Protein AF-A0A162QSN7-F1 (afdb_monomer)

Secondary structure (DSSP, 8-state):
---THHHHTS--SSSPPPPPHHHHHHHHHHHHHHHHHHHSGGGGSTTHHHHHHHHHHHTT-----SS-HHHHHHHHHHHHHHHHHHHHHHHHHHHHHHHHHHHHHHHHHHHHHHTT--

Solvent-accessible surface area (backbone atoms only — not comparable to full-atom values): 6995 Å² total; per-residue (Å²): 135,90,60,69,65,66,64,62,68,68,63,61,81,74,89,63,76,83,76,50,73,39,48,51,55,41,53,53,52,53,48,52,53,48,53,54,44,63,72,36,79,56,53,75,42,88,63,34,68,58,53,51,52,47,49,54,60,70,67,58,65,86,55,54,81,75,51,60,78,91,50,31,70,61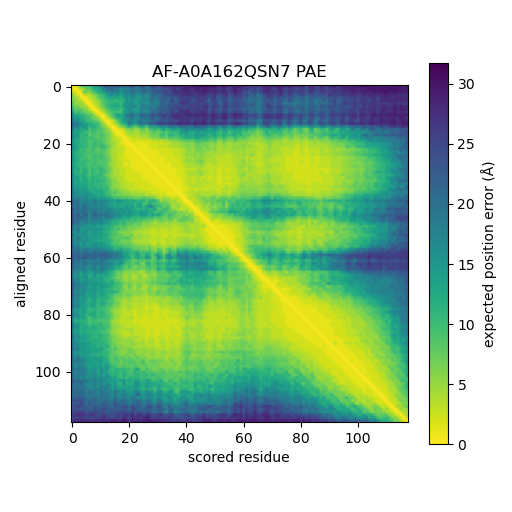,55,51,52,50,51,51,50,53,52,52,54,51,51,52,52,50,51,54,51,51,52,52,51,50,53,52,48,55,50,51,53,50,53,51,53,52,54,53,54,58,65,72,77,109

Mean predicted aligned error: 11.02 Å

Foldseek 3Di:
DPDPVVVVVPPDPDPDDDDDPLRVVLLVVLVVLLVVLCPDPLVPDVPSLVVSLCVSVVVVPPRDPPDDPVCCVPPSSVVSSVSSVVVVVVVVVVVVVVVVVVVVVVVVVVVVVVVVVD

Radius of gyration: 20.71 Å; Cα contacts (8 Å, |Δi|>4): 42; chains: 1; bounding box: 44×38×64 Å

pLDDT: mean 75.05, std 12.82, range [35.38, 90.81]

Structure (mmCIF, N/CA/C/O backbone):
data_AF-A0A162QSN7-F1
#
_entry.id   AF-A0A162QSN7-F1
#
loop_
_atom_site.group_PDB
_atom_site.id
_atom_site.type_symbol
_atom_site.label_atom_id
_atom_site.label_alt_id
_atom_site.label_comp_id
_atom_site.lab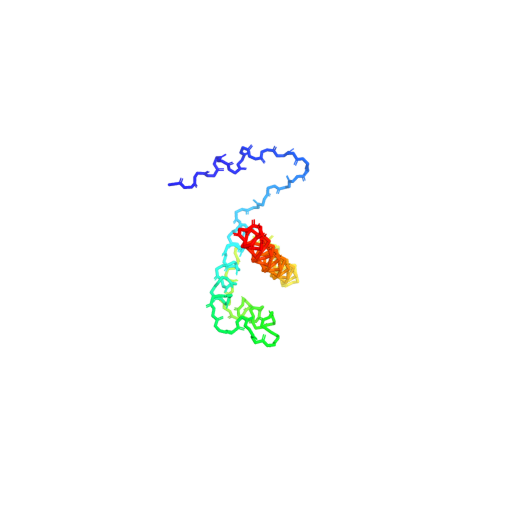el_asym_id
_atom_site.label_entity_id
_atom_site.label_seq_id
_atom_site.pdbx_PDB_ins_c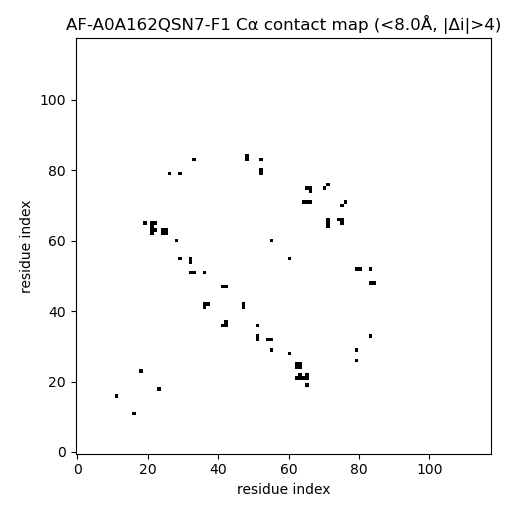ode
_atom_site.Cartn_x
_atom_site.Cartn_y
_atom_site.Cartn_z
_atom_site.occupancy
_atom_site.B_iso_or_equiv
_atom_site.auth_seq_id
_atom_site.auth_comp_id
_atom_site.auth_asym_id
_atom_site.auth_atom_id
_atom_site.pdbx_PDB_model_num
ATOM 1 N N . GLU A 1 1 ? -3.362 24.283 -3.568 1.00 35.38 1 GLU A N 1
ATOM 2 C CA . GLU A 1 1 ? -2.167 23.991 -4.386 1.00 35.38 1 GLU A CA 1
ATOM 3 C C . GLU A 1 1 ? -1.123 23.312 -3.506 1.00 35.38 1 GLU A C 1
ATOM 5 O O . GLU A 1 1 ? -0.770 23.856 -2.467 1.00 35.38 1 GLU A O 1
ATOM 10 N N . PHE A 1 2 ? -0.716 22.083 -3.833 1.00 41.50 2 PHE A N 1
ATOM 11 C CA . PHE A 1 2 ? 0.232 21.300 -3.029 1.00 41.50 2 PHE A CA 1
ATOM 12 C C . PHE A 1 2 ? 1.649 21.570 -3.564 1.00 41.50 2 PHE A C 1
ATOM 14 O O . PHE A 1 2 ? 2.122 20.884 -4.466 1.00 41.50 2 PHE A O 1
ATOM 21 N N . TYR A 1 3 ? 2.295 22.640 -3.090 1.00 44.03 3 TYR A N 1
ATOM 22 C CA . TYR A 1 3 ? 3.609 23.046 -3.596 1.00 44.03 3 TYR A CA 1
ATOM 23 C C . TYR A 1 3 ? 4.710 22.101 -3.098 1.00 44.03 3 TYR A C 1
ATOM 25 O O . TYR A 1 3 ? 4.939 21.964 -1.895 1.00 44.03 3 TYR A O 1
ATOM 33 N N . ALA A 1 4 ? 5.446 21.511 -4.046 1.00 51.06 4 ALA A N 1
ATOM 34 C CA . ALA A 1 4 ? 6.620 20.664 -3.818 1.00 51.06 4 ALA A CA 1
ATOM 35 C C . ALA A 1 4 ? 7.650 21.289 -2.852 1.00 51.06 4 ALA A C 1
ATOM 37 O O . ALA A 1 4 ? 8.360 20.568 -2.155 1.00 51.06 4 ALA A O 1
ATOM 38 N N . ALA A 1 5 ? 7.673 22.623 -2.744 1.00 51.19 5 ALA A N 1
ATOM 39 C CA . ALA A 1 5 ? 8.502 23.382 -1.812 1.00 51.19 5 ALA A CA 1
ATOM 40 C C . ALA A 1 5 ? 8.391 22.898 -0.355 1.00 51.19 5 ALA A C 1
ATOM 42 O O . ALA A 1 5 ? 9.415 22.772 0.305 1.00 51.19 5 ALA A O 1
ATOM 43 N N . HIS A 1 6 ? 7.194 22.545 0.133 1.00 52.94 6 HIS A N 1
ATOM 44 C CA . HIS A 1 6 ? 7.005 22.097 1.524 1.00 52.94 6 HIS A CA 1
ATOM 45 C C . HIS A 1 6 ? 7.605 20.710 1.810 1.00 52.94 6 HIS A C 1
ATOM 47 O O . HIS A 1 6 ? 8.009 20.437 2.939 1.00 52.94 6 HIS A O 1
ATOM 53 N N . ILE A 1 7 ? 7.703 19.841 0.798 1.00 53.06 7 ILE A N 1
ATOM 54 C CA . ILE A 1 7 ? 8.339 18.518 0.923 1.00 53.06 7 ILE A CA 1
ATOM 55 C C . ILE A 1 7 ? 9.861 18.676 1.011 1.00 53.06 7 ILE A C 1
ATOM 57 O O . ILE A 1 7 ? 10.519 17.959 1.759 1.00 53.06 7 ILE A O 1
ATOM 61 N N . ILE A 1 8 ? 10.422 19.651 0.295 1.00 48.53 8 ILE A N 1
ATOM 62 C CA . ILE A 1 8 ? 11.863 19.924 0.295 1.00 48.53 8 ILE A CA 1
ATOM 63 C C . ILE A 1 8 ? 12.297 20.534 1.639 1.00 48.53 8 ILE A C 1
ATOM 65 O O . ILE A 1 8 ? 13.423 20.302 2.073 1.00 48.53 8 ILE A O 1
ATOM 69 N N . THR A 1 9 ? 11.412 21.259 2.341 1.00 51.59 9 THR A N 1
ATOM 70 C CA . THR A 1 9 ? 11.685 21.823 3.678 1.00 51.59 9 THR A CA 1
ATOM 71 C C . THR A 1 9 ? 11.740 20.775 4.791 1.00 51.59 9 THR A C 1
ATOM 73 O O . THR A 1 9 ? 12.349 21.037 5.829 1.00 51.59 9 THR A O 1
ATOM 76 N N . LEU A 1 10 ? 11.216 19.561 4.574 1.00 52.91 10 LEU A N 1
ATOM 77 C CA . LEU A 1 10 ? 11.557 18.366 5.363 1.00 52.91 10 LEU A CA 1
ATOM 78 C C . LEU A 1 10 ? 12.991 17.913 5.016 1.00 52.91 10 LEU A C 1
ATOM 80 O O . LEU A 1 10 ? 13.255 16.765 4.665 1.00 52.91 10 LEU A O 1
ATOM 84 N N . LYS A 1 11 ? 13.949 18.844 5.099 1.00 48.31 11 LYS A N 1
ATOM 85 C CA . LYS A 1 11 ? 15.378 18.583 4.973 1.00 48.31 11 LYS A CA 1
ATOM 86 C C . LYS A 1 11 ? 15.801 17.652 6.105 1.00 48.31 11 LYS A C 1
ATOM 88 O O . LYS A 1 11 ? 15.946 18.065 7.252 1.00 48.31 11 LYS A O 1
ATOM 93 N N . SER A 1 12 ? 15.993 16.385 5.750 1.00 51.00 12 SER A N 1
ATOM 94 C CA . SER A 1 12 ? 17.161 15.594 6.147 1.00 51.00 12 SER A CA 1
ATOM 95 C C . SER A 1 12 ? 17.538 15.596 7.635 1.00 51.00 12 SER A C 1
ATOM 97 O O . SER A 1 12 ? 18.723 15.620 7.969 1.00 51.00 12 SER A O 1
ATOM 99 N N . LYS A 1 13 ? 16.574 15.504 8.555 1.00 53.91 13 LYS A N 1
ATOM 100 C CA . LYS A 1 13 ? 16.891 14.879 9.842 1.00 53.91 13 LYS A CA 1
ATOM 101 C C . LYS A 1 13 ? 16.972 13.376 9.572 1.00 53.91 13 LYS A C 1
ATOM 103 O O . LYS A 1 13 ? 15.948 12.751 9.334 1.00 53.91 13 LYS A O 1
ATOM 108 N N . VAL A 1 14 ? 18.195 12.835 9.595 1.00 56.75 14 VAL A N 1
ATOM 109 C CA . VAL A 1 14 ? 18.527 11.396 9.498 1.00 56.75 14 VAL A CA 1
ATOM 110 C C . VAL A 1 14 ? 18.499 10.808 8.078 1.00 56.75 14 VAL A C 1
ATOM 112 O O . VAL A 1 14 ? 17.580 10.082 7.745 1.00 56.75 14 VAL A O 1
ATOM 115 N N . PHE A 1 15 ? 19.516 11.071 7.244 1.00 64.12 15 PHE A N 1
ATOM 116 C CA . PHE A 1 15 ? 19.875 10.272 6.042 1.00 64.12 15 PHE A CA 1
ATOM 117 C C . PHE A 1 15 ? 18.751 9.894 5.041 1.00 64.12 15 PHE A C 1
ATOM 119 O O . PHE A 1 15 ? 18.949 9.027 4.187 1.00 64.12 15 PHE A O 1
ATOM 126 N N . LEU A 1 16 ? 17.580 10.535 5.105 1.00 67.81 16 LEU A N 1
ATOM 127 C CA . LEU A 1 16 ? 16.447 10.229 4.240 1.00 67.81 16 LEU A CA 1
ATOM 128 C C . LEU A 1 16 ? 16.746 10.702 2.818 1.00 67.81 16 LEU A C 1
ATOM 130 O O . LEU A 1 16 ? 17.120 11.856 2.596 1.00 67.81 16 LEU A O 1
ATOM 134 N N . ARG A 1 17 ? 16.575 9.798 1.853 1.00 69.69 17 ARG A N 1
ATOM 135 C CA . ARG A 1 17 ? 16.733 10.098 0.429 1.00 69.69 17 ARG A CA 1
ATOM 136 C C . ARG A 1 17 ? 15.419 10.627 -0.132 1.00 69.69 17 ARG A C 1
ATOM 138 O O . ARG A 1 17 ? 14.356 10.075 0.144 1.00 69.69 17 ARG A O 1
ATOM 145 N N . PHE A 1 18 ? 15.501 11.672 -0.949 1.00 71.44 18 PHE A N 1
ATOM 146 C CA . PHE A 1 18 ? 14.353 12.133 -1.722 1.00 71.44 18 PHE A CA 1
ATOM 147 C C . PHE A 1 18 ? 14.025 11.104 -2.809 1.00 71.44 18 PHE A C 1
ATOM 149 O O . PHE A 1 18 ? 14.908 10.680 -3.556 1.00 71.44 18 PHE A O 1
ATOM 156 N N . GLY A 1 19 ? 12.759 10.695 -2.888 1.00 72.50 19 GLY A N 1
ATOM 157 C CA . GLY A 1 19 ? 12.274 9.858 -3.983 1.00 72.50 19 GLY A CA 1
ATOM 158 C C . GLY A 1 19 ? 12.243 10.640 -5.298 1.00 72.50 19 GLY A C 1
ATOM 159 O O . GLY A 1 19 ? 11.966 11.839 -5.306 1.00 72.50 19 GLY A O 1
ATOM 160 N N . SER A 1 20 ? 12.512 9.964 -6.416 1.00 80.06 20 SER A N 1
ATOM 161 C CA . SER A 1 20 ? 12.348 10.561 -7.746 1.00 80.06 20 SER A CA 1
ATOM 162 C C . SER A 1 20 ? 10.867 10.816 -8.060 1.00 80.06 20 SER A C 1
ATOM 164 O O . SER A 1 20 ? 9.972 10.213 -7.462 1.00 80.06 20 SER A O 1
ATOM 166 N N . LEU A 1 21 ? 10.580 11.674 -9.043 1.00 79.69 21 LEU A N 1
ATOM 167 C CA . LEU A 1 21 ? 9.202 11.911 -9.492 1.00 79.69 21 LEU A CA 1
ATOM 168 C C . LEU A 1 21 ? 8.529 10.617 -9.983 1.00 79.69 21 LEU A C 1
ATOM 170 O O . LEU A 1 21 ? 7.368 10.360 -9.670 1.00 79.69 21 LEU A O 1
ATOM 174 N N . GLY A 1 22 ? 9.273 9.773 -10.706 1.00 79.38 22 GLY A N 1
ATOM 175 C CA . GLY A 1 22 ? 8.794 8.457 -11.131 1.00 79.38 22 GLY A CA 1
ATOM 176 C C . GLY A 1 22 ? 8.445 7.559 -9.943 1.00 79.38 22 GLY A C 1
ATOM 177 O O . GLY A 1 22 ? 7.399 6.909 -9.949 1.00 79.38 22 GLY A O 1
ATOM 178 N N . PHE A 1 23 ? 9.273 7.579 -8.894 1.00 81.31 23 PHE A N 1
ATOM 179 C CA . PHE A 1 23 ? 9.027 6.831 -7.663 1.00 81.31 23 PHE A CA 1
ATOM 180 C C . PHE A 1 23 ? 7.748 7.298 -6.969 1.00 81.31 23 PHE A C 1
ATOM 182 O O . PHE A 1 23 ? 6.875 6.486 -6.669 1.00 81.31 23 PHE A O 1
ATOM 189 N N . TYR A 1 24 ? 7.596 8.611 -6.783 1.00 83.69 24 TYR A N 1
ATOM 190 C CA . TYR A 1 24 ? 6.393 9.193 -6.193 1.00 83.69 24 TYR A CA 1
ATOM 191 C C . TYR A 1 24 ? 5.131 8.803 -6.971 1.00 83.69 24 TYR A C 1
ATOM 193 O O . TYR A 1 24 ? 4.174 8.306 -6.380 1.00 83.69 24 TYR A O 1
ATOM 201 N N . ASN A 1 25 ? 5.145 8.960 -8.296 1.00 82.69 25 ASN A N 1
ATOM 202 C CA . ASN A 1 25 ? 4.002 8.628 -9.147 1.00 82.69 25 ASN A CA 1
ATOM 203 C C . ASN A 1 25 ? 3.648 7.135 -9.087 1.00 82.69 25 ASN A C 1
ATOM 205 O O . ASN A 1 25 ? 2.469 6.780 -9.105 1.00 82.69 25 ASN A O 1
ATOM 209 N N . THR A 1 26 ? 4.654 6.264 -8.984 1.00 83.56 26 THR A N 1
ATOM 210 C CA . THR A 1 26 ? 4.460 4.815 -8.826 1.00 83.56 26 THR A CA 1
ATOM 211 C C . THR A 1 26 ? 3.746 4.507 -7.518 1.00 83.56 26 THR A C 1
ATOM 213 O O . THR A 1 26 ? 2.681 3.891 -7.527 1.00 83.56 26 THR A O 1
ATOM 216 N N . ILE A 1 27 ? 4.276 5.013 -6.401 1.00 86.12 27 ILE A N 1
ATOM 217 C CA . ILE A 1 27 ? 3.672 4.828 -5.080 1.00 86.12 27 ILE A CA 1
ATOM 218 C C . ILE A 1 27 ? 2.263 5.427 -5.024 1.00 86.12 27 ILE A C 1
ATOM 220 O O . ILE A 1 27 ? 1.360 4.800 -4.483 1.00 86.12 27 ILE A O 1
ATOM 224 N N . ALA A 1 28 ? 2.034 6.599 -5.619 1.00 86.31 28 ALA A N 1
ATOM 225 C CA . ALA A 1 28 ? 0.722 7.244 -5.635 1.00 86.31 28 ALA A CA 1
ATOM 226 C C . ALA A 1 28 ? -0.340 6.410 -6.373 1.00 86.31 28 ALA A C 1
ATOM 228 O O . ALA A 1 28 ? -1.479 6.304 -5.915 1.00 86.31 28 ALA A O 1
ATOM 229 N N . LYS A 1 29 ? 0.023 5.783 -7.499 1.00 85.44 29 LYS A N 1
ATOM 230 C CA . LYS A 1 29 ? -0.880 4.879 -8.225 1.00 85.44 29 LYS A CA 1
ATOM 231 C C . LYS A 1 29 ? -1.173 3.609 -7.424 1.00 85.44 29 LYS A C 1
ATOM 233 O O . LYS A 1 29 ? -2.339 3.246 -7.286 1.00 85.44 29 LYS A O 1
ATOM 238 N N . VAL A 1 30 ? -0.139 2.980 -6.859 1.00 87.00 30 VAL A N 1
ATOM 239 C CA . VAL A 1 30 ? -0.283 1.810 -5.9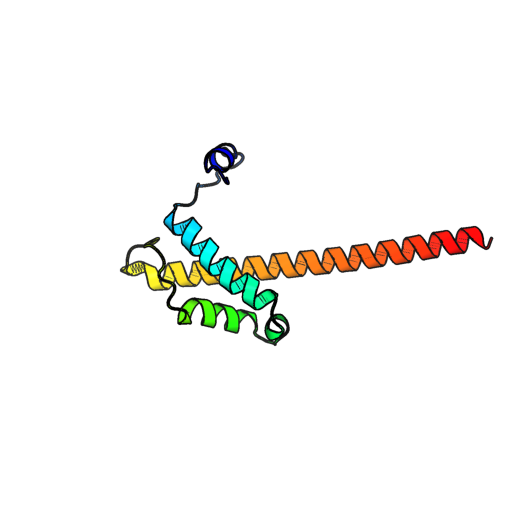75 1.00 87.00 30 VAL A CA 1
ATOM 240 C C . VAL A 1 30 ? -1.207 2.139 -4.801 1.00 87.00 30 VAL A C 1
ATOM 242 O O . VAL A 1 30 ? -2.149 1.402 -4.522 1.00 87.00 30 VAL A O 1
ATOM 245 N N . GLU A 1 31 ? -0.996 3.290 -4.164 1.00 88.75 31 GLU A N 1
ATOM 246 C CA . GLU A 1 31 ? -1.815 3.778 -3.059 1.00 88.75 31 GLU A CA 1
ATOM 247 C C . GLU A 1 31 ? -3.273 4.000 -3.474 1.00 88.75 31 GLU A C 1
ATOM 249 O O . GLU A 1 31 ? -4.180 3.685 -2.709 1.00 88.75 31 GLU A O 1
ATOM 254 N N . SER A 1 32 ? -3.530 4.501 -4.686 1.00 88.31 32 SER A N 1
ATOM 255 C CA . SER A 1 32 ? -4.895 4.665 -5.196 1.00 88.31 32 SER A CA 1
ATOM 256 C C . SER A 1 32 ? -5.632 3.325 -5.298 1.00 88.31 32 SER A C 1
ATOM 258 O O . SER A 1 32 ? -6.772 3.214 -4.842 1.00 88.31 32 SER A O 1
ATOM 260 N N . ILE A 1 33 ? -4.975 2.299 -5.849 1.00 87.31 33 ILE A N 1
ATOM 261 C CA . ILE A 1 33 ? -5.533 0.942 -5.965 1.00 87.31 33 ILE A CA 1
ATOM 262 C C . ILE A 1 33 ? -5.758 0.351 -4.571 1.00 87.31 33 ILE A C 1
ATOM 264 O O . ILE A 1 33 ? -6.842 -0.153 -4.272 1.00 87.31 33 ILE A O 1
ATOM 268 N N . LEU A 1 34 ? -4.770 0.491 -3.686 1.00 87.50 34 LEU A N 1
ATOM 269 C CA . LEU A 1 34 ? -4.846 0.000 -2.318 1.00 87.50 34 LEU A CA 1
ATOM 270 C C . LEU A 1 34 ? -5.982 0.661 -1.527 1.00 87.50 34 LEU A C 1
ATOM 272 O O . LEU A 1 34 ? -6.745 -0.031 -0.865 1.00 87.50 34 LEU A O 1
ATOM 276 N N . GLN A 1 35 ? -6.142 1.981 -1.618 1.00 86.94 35 GLN A N 1
ATOM 277 C CA . GLN A 1 35 ? -7.224 2.719 -0.956 1.00 86.94 35 GLN A CA 1
ATOM 278 C C . GLN A 1 35 ? -8.602 2.278 -1.443 1.00 86.94 35 GLN A C 1
ATOM 280 O O . GLN A 1 35 ? -9.520 2.141 -0.635 1.00 86.94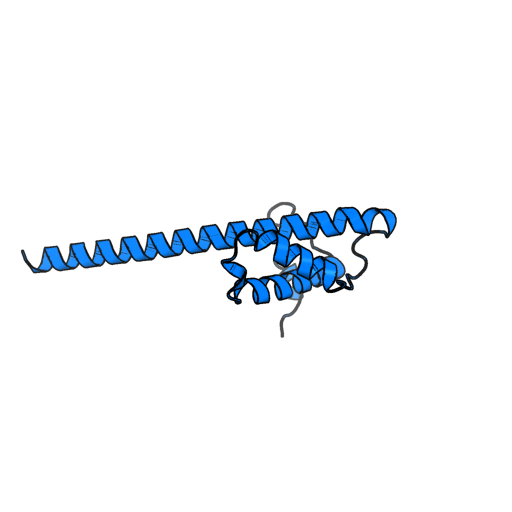 35 GLN A O 1
ATOM 285 N N . LYS A 1 36 ? -8.762 2.056 -2.753 1.00 87.00 36 LYS A N 1
ATOM 286 C CA . LYS A 1 36 ? -10.012 1.528 -3.314 1.00 87.00 36 LYS A CA 1
ATOM 287 C C . LYS A 1 36 ? -10.309 0.140 -2.755 1.00 87.00 36 LYS A C 1
ATOM 289 O O . LYS A 1 36 ? -11.425 -0.098 -2.307 1.00 87.00 36 LYS A O 1
ATOM 294 N N . HIS A 1 37 ? -9.305 -0.734 -2.718 1.00 85.69 37 HIS A N 1
ATOM 295 C CA . HIS A 1 37 ? -9.451 -2.081 -2.177 1.00 85.69 37 HIS A CA 1
ATOM 296 C C . HIS A 1 37 ? -9.772 -2.072 -0.673 1.00 85.69 37 HIS A C 1
ATOM 298 O O . HIS A 1 37 ? -10.730 -2.714 -0.259 1.00 85.69 37 HIS A O 1
ATOM 304 N N . LEU A 1 38 ? -9.070 -1.273 0.136 1.00 81.81 38 LEU A N 1
ATOM 305 C CA . LEU A 1 38 ? -9.304 -1.162 1.585 1.00 81.81 38 LEU A CA 1
ATOM 306 C C . LEU A 1 38 ? -10.676 -0.575 1.953 1.00 81.81 38 LEU A C 1
ATOM 308 O O . LEU A 1 38 ? -11.162 -0.804 3.056 1.00 81.81 38 LEU A O 1
ATOM 312 N N . LYS A 1 39 ? -11.294 0.199 1.055 1.00 83.75 39 LYS A N 1
ATOM 313 C CA . LYS A 1 39 ? -12.663 0.714 1.224 1.00 83.75 39 LYS A CA 1
ATOM 314 C C . LYS A 1 39 ? -13.733 -0.256 0.726 1.00 83.75 39 LYS A C 1
ATOM 316 O O . LYS A 1 39 ? -14.911 -0.018 0.972 1.00 83.75 39 LYS A O 1
ATOM 321 N N . SER A 1 40 ? -13.339 -1.300 0.005 1.00 80.62 40 SER A N 1
ATOM 322 C CA . SER A 1 40 ? -14.251 -2.316 -0.508 1.00 80.62 40 SER A CA 1
ATOM 323 C C . SER A 1 40 ? -14.454 -3.440 0.508 1.00 80.62 40 SER A C 1
ATOM 325 O O . SER A 1 40 ? -13.616 -3.664 1.382 1.00 80.62 40 SER A O 1
ATOM 327 N N . GLU A 1 41 ? -15.545 -4.190 0.361 1.00 71.69 41 GLU A N 1
ATOM 328 C CA . GLU A 1 41 ? -15.800 -5.395 1.164 1.00 71.69 41 GLU A CA 1
ATOM 329 C C . GLU A 1 41 ? -14.709 -6.462 0.980 1.00 71.69 41 GLU A C 1
ATOM 331 O O . GLU A 1 41 ? -14.480 -7.285 1.867 1.00 71.69 41 GLU A O 1
ATOM 336 N N . GLU A 1 42 ? -13.960 -6.400 -0.126 1.00 72.00 42 GLU A N 1
ATOM 337 C CA . GLU A 1 42 ? -12.858 -7.318 -0.407 1.00 72.00 42 GLU A CA 1
ATOM 338 C C . GLU A 1 42 ? -11.699 -7.211 0.593 1.00 72.00 42 GLU A C 1
ATOM 340 O O . GLU A 1 42 ? -10.914 -8.149 0.724 1.00 72.00 42 GLU A O 1
ATOM 345 N N . ALA A 1 43 ? -11.598 -6.093 1.321 1.00 70.75 43 ALA A N 1
ATOM 346 C CA . ALA A 1 43 ? -10.577 -5.884 2.344 1.00 70.75 43 ALA A CA 1
ATOM 347 C C . ALA A 1 43 ? -10.665 -6.898 3.500 1.00 70.75 43 ALA A C 1
ATOM 349 O O . ALA A 1 43 ? -9.694 -7.080 4.233 1.00 70.75 43 ALA A O 1
ATOM 350 N N . TYR A 1 44 ? -11.828 -7.534 3.677 1.00 66.12 44 TYR A N 1
ATOM 351 C CA . TYR A 1 44 ? -12.094 -8.509 4.737 1.00 66.12 44 TYR A CA 1
ATOM 352 C C . TYR A 1 44 ? -11.973 -9.965 4.264 1.00 66.12 44 TYR A C 1
ATOM 354 O O . TYR A 1 44 ? -12.173 -10.886 5.057 1.00 66.12 44 TYR A O 1
ATOM 362 N N . ILE A 1 45 ? -11.651 -10.189 2.985 1.00 74.88 45 ILE A N 1
ATOM 363 C CA . ILE A 1 45 ? -11.468 -11.531 2.426 1.00 74.88 45 ILE A CA 1
ATOM 364 C C . ILE A 1 45 ? -10.110 -12.086 2.885 1.00 74.88 45 ILE A C 1
ATOM 366 O O . ILE A 1 45 ? -9.115 -11.367 2.986 1.00 74.88 45 ILE A O 1
ATOM 370 N N . ARG A 1 46 ? -10.053 -13.394 3.155 1.00 67.06 46 ARG A N 1
ATOM 371 C CA . ARG A 1 46 ? -8.782 -14.108 3.335 1.00 67.06 46 ARG A CA 1
ATOM 372 C C . ARG A 1 46 ? -7.932 -1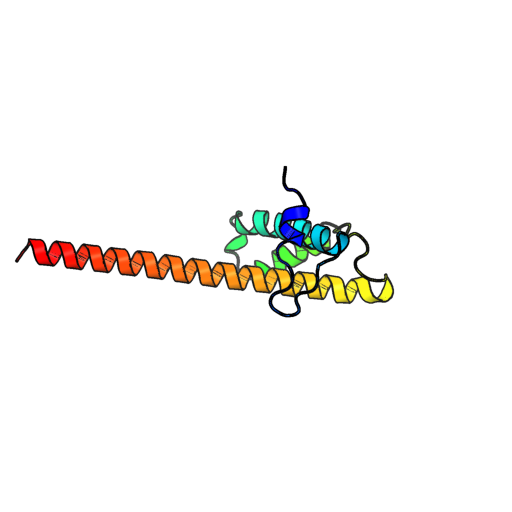3.935 2.067 1.00 67.06 46 ARG A C 1
ATOM 374 O O . ARG A 1 46 ? -8.456 -14.044 0.967 1.00 67.06 46 ARG A O 1
ATOM 381 N N . ASP A 1 47 ? -6.648 -13.627 2.216 1.00 75.75 47 ASP A N 1
ATOM 382 C CA . ASP A 1 47 ? -5.734 -13.371 1.088 1.00 75.75 47 ASP A CA 1
ATOM 383 C C . ASP A 1 47 ? -6.031 -12.068 0.304 1.00 75.75 47 ASP A C 1
ATOM 385 O O . ASP A 1 47 ? -5.566 -11.886 -0.823 1.00 75.75 47 ASP A O 1
ATOM 389 N N . SER A 1 48 ? -6.734 -11.096 0.916 1.00 76.94 48 SER A N 1
ATOM 390 C CA . SER A 1 48 ? -6.962 -9.746 0.352 1.00 76.94 48 SER A CA 1
ATOM 391 C C . SER A 1 48 ? -5.665 -9.057 -0.101 1.00 76.94 48 SER A C 1
ATOM 393 O O . SER A 1 48 ? -5.631 -8.302 -1.074 1.00 76.94 48 SER A O 1
ATOM 395 N N . PHE A 1 49 ? -4.565 -9.373 0.582 1.00 76.25 49 PHE A N 1
ATOM 396 C CA . PHE A 1 49 ? -3.219 -8.953 0.228 1.00 76.25 49 PHE A CA 1
ATOM 397 C C . PHE A 1 49 ? -2.810 -9.420 -1.180 1.00 76.25 49 PHE A C 1
ATOM 399 O O . PHE A 1 49 ? -2.360 -8.618 -1.996 1.00 76.25 49 PHE A O 1
ATOM 406 N N . GLU A 1 50 ? -3.002 -10.696 -1.506 1.00 79.31 50 GLU A N 1
ATOM 407 C CA . GLU A 1 50 ? -2.644 -11.225 -2.825 1.00 79.31 50 GLU A CA 1
ATOM 408 C C . GLU A 1 50 ? -3.551 -10.661 -3.917 1.00 79.31 50 GLU A C 1
ATOM 410 O O . GLU A 1 50 ? -3.095 -10.383 -5.027 1.00 79.31 50 GLU A O 1
ATOM 415 N N . LEU A 1 51 ? -4.830 -10.438 -3.596 1.00 79.38 51 LEU A N 1
ATOM 416 C CA . LEU A 1 51 ? -5.785 -9.822 -4.514 1.00 79.38 51 LEU A CA 1
ATOM 417 C C . LEU A 1 51 ? -5.370 -8.403 -4.894 1.00 79.38 51 LEU A C 1
ATOM 419 O O . LEU A 1 51 ? -5.401 -8.062 -6.076 1.00 79.38 51 LEU A O 1
ATOM 423 N N . VAL A 1 52 ? -4.949 -7.579 -3.932 1.00 81.50 52 VAL A N 1
ATOM 424 C CA . VAL A 1 52 ? -4.510 -6.217 -4.254 1.00 81.50 52 VAL A CA 1
ATOM 425 C C . VAL A 1 52 ? -3.211 -6.220 -5.056 1.00 81.50 52 VAL A C 1
ATOM 427 O O . VAL A 1 52 ? -3.103 -5.461 -6.013 1.00 81.50 52 VAL A O 1
ATOM 430 N N . ILE A 1 53 ? -2.264 -7.115 -4.752 1.00 80.25 53 ILE A N 1
ATOM 431 C CA . ILE A 1 53 ? -1.035 -7.264 -5.544 1.00 80.25 53 ILE A CA 1
ATOM 432 C C . ILE A 1 53 ? -1.369 -7.672 -6.980 1.00 80.25 53 ILE A C 1
ATOM 434 O O . ILE A 1 53 ? -0.887 -7.040 -7.918 1.00 80.25 53 ILE A O 1
ATOM 438 N N . LYS A 1 54 ? -2.260 -8.652 -7.170 1.00 80.88 54 LYS A N 1
ATOM 439 C CA . LYS A 1 54 ? -2.745 -9.037 -8.502 1.00 80.88 54 LYS A CA 1
ATOM 440 C C . LYS A 1 54 ? -3.395 -7.864 -9.226 1.00 80.88 54 LYS A C 1
ATOM 442 O O . LYS A 1 54 ? -3.070 -7.646 -10.382 1.00 80.88 54 LYS A O 1
ATOM 447 N N . LYS A 1 55 ? -4.245 -7.070 -8.567 1.00 79.62 55 LYS A N 1
ATOM 448 C CA . LYS A 1 55 ? -4.855 -5.871 -9.176 1.00 79.62 55 LYS A CA 1
ATOM 449 C C . LYS A 1 55 ? -3.801 -4.861 -9.621 1.00 79.62 55 LYS A C 1
ATOM 451 O O . LYS A 1 55 ? -3.871 -4.367 -10.734 1.00 79.62 55 LYS A O 1
ATOM 456 N N . ILE A 1 56 ? -2.792 -4.612 -8.791 1.00 77.75 56 ILE A N 1
ATOM 457 C CA . ILE A 1 56 ? -1.690 -3.695 -9.105 1.00 77.75 56 ILE A CA 1
ATOM 458 C C . ILE A 1 56 ? -0.886 -4.188 -10.323 1.00 77.75 56 ILE A C 1
ATOM 460 O O . ILE A 1 56 ? -0.536 -3.387 -11.188 1.00 77.75 56 ILE A O 1
ATOM 464 N N . VAL A 1 57 ? -0.613 -5.492 -10.413 1.00 72.69 57 VAL A N 1
ATOM 465 C CA . VAL A 1 57 ? 0.129 -6.094 -11.534 1.00 72.69 57 VAL A CA 1
ATOM 466 C C . VAL A 1 57 ? -0.727 -6.162 -12.810 1.00 72.69 57 VAL A C 1
ATOM 468 O O . VAL A 1 57 ? -0.250 -5.808 -13.886 1.00 72.69 57 VAL A O 1
ATOM 471 N N . CYS A 1 58 ? -1.994 -6.578 -12.703 1.00 68.69 58 CYS A N 1
ATOM 472 C CA . CYS A 1 58 ? -2.921 -6.759 -13.82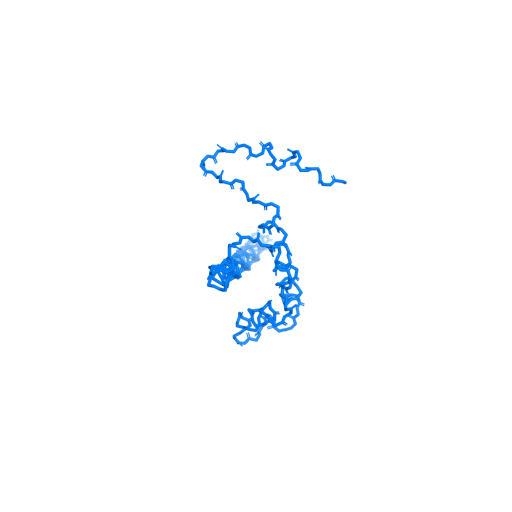5 1.00 68.69 58 CYS A CA 1
ATOM 473 C C . CYS A 1 58 ? -3.456 -5.447 -14.407 1.00 68.69 58 CYS A C 1
ATOM 475 O O . CYS A 1 58 ? -3.676 -5.396 -15.614 1.00 68.69 58 CYS A O 1
ATOM 477 N N . ASP A 1 59 ? -3.601 -4.381 -13.610 1.00 65.44 59 ASP A N 1
ATOM 478 C CA . ASP A 1 59 ? -3.985 -3.046 -14.107 1.00 65.44 59 ASP A CA 1
ATOM 479 C C . ASP A 1 59 ? -2.902 -2.415 -15.002 1.00 65.44 59 ASP A C 1
ATOM 481 O O . ASP A 1 59 ? -3.036 -1.265 -15.426 1.00 65.44 59 ASP A O 1
ATOM 485 N N . GLY A 1 60 ? -1.828 -3.155 -15.314 1.00 58.44 60 GLY A N 1
ATOM 486 C CA . GLY A 1 60 ? -0.837 -2.755 -16.299 1.00 58.44 60 GLY A CA 1
ATOM 487 C C . GLY A 1 60 ? -0.251 -1.419 -15.900 1.00 58.44 60 GLY A C 1
ATOM 488 O O . GLY A 1 60 ? -0.324 -0.451 -16.658 1.00 58.44 60 GLY A O 1
ATOM 489 N N . LEU A 1 61 ? 0.240 -1.349 -14.661 1.00 63.75 61 LEU A N 1
ATOM 490 C CA . LEU A 1 61 ? 0.760 -0.135 -14.066 1.00 63.75 61 LEU A CA 1
ATOM 491 C C . LEU A 1 61 ? 1.825 0.423 -15.016 1.00 63.75 61 LEU A C 1
ATOM 493 O O . LEU A 1 61 ? 2.962 -0.042 -15.061 1.00 63.75 61 LEU A O 1
ATOM 497 N N . SER A 1 62 ? 1.414 1.408 -15.823 1.00 60.12 62 SER A N 1
ATOM 498 C CA . SER A 1 62 ? 2.280 2.237 -16.655 1.00 60.12 62 SER A CA 1
ATOM 499 C C . SER A 1 62 ? 3.109 3.070 -15.686 1.00 60.12 62 SER A C 1
ATOM 501 O O . SER A 1 62 ? 2.788 4.205 -15.311 1.00 60.12 62 SER A O 1
ATOM 503 N N . ILE A 1 63 ? 4.084 2.383 -15.111 1.00 63.12 63 ILE A N 1
ATOM 504 C CA . ILE A 1 63 ? 5.055 2.881 -14.167 1.00 63.12 63 ILE A CA 1
ATOM 505 C C . ILE A 1 63 ? 6.071 3.596 -15.029 1.00 63.12 63 ILE A C 1
ATOM 507 O O . ILE A 1 63 ? 6.679 2.983 -15.911 1.00 63.12 63 ILE A O 1
ATOM 511 N N . LEU A 1 64 ? 6.210 4.901 -14.791 1.00 62.19 64 LEU A N 1
ATOM 512 C CA . LEU A 1 64 ? 7.355 5.660 -15.282 1.00 62.19 64 LEU A CA 1
ATOM 513 C C . LEU A 1 64 ? 8.609 4.867 -14.924 1.00 62.1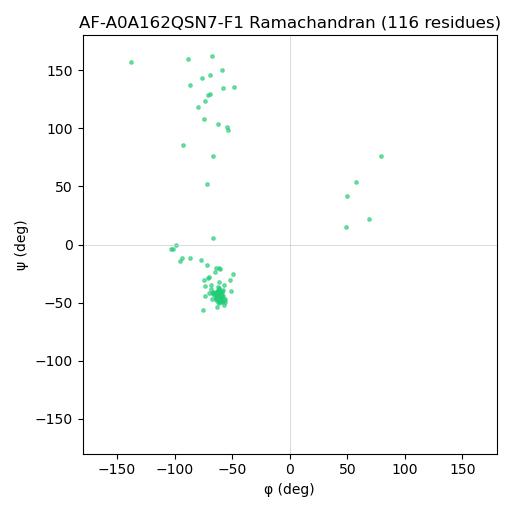9 64 LEU A C 1
ATOM 515 O O . LEU A 1 64 ? 8.679 4.357 -13.810 1.00 62.19 64 LEU A O 1
ATOM 519 N N . SER A 1 65 ? 9.559 4.733 -15.847 1.00 65.00 65 SER A N 1
ATOM 520 C CA . SER A 1 65 ? 10.777 3.952 -15.613 1.00 65.00 65 SER A CA 1
ATOM 521 C C . SER A 1 65 ? 11.484 4.452 -14.344 1.00 65.00 65 SER A C 1
ATOM 523 O O . SER A 1 65 ? 12.110 5.509 -14.324 1.00 65.00 65 SER A O 1
ATOM 525 N N . ILE A 1 66 ? 11.294 3.718 -13.244 1.00 72.00 66 ILE A N 1
ATOM 526 C CA . ILE A 1 66 ? 11.991 3.916 -11.965 1.00 72.00 66 ILE A CA 1
ATOM 527 C C . ILE A 1 66 ? 13.209 2.999 -11.848 1.00 72.00 66 ILE A C 1
ATOM 529 O O . ILE A 1 66 ? 14.062 3.216 -10.994 1.00 72.00 66 ILE A O 1
ATOM 533 N N . CYS A 1 67 ? 13.287 2.004 -12.731 1.00 71.75 67 CYS A N 1
ATOM 534 C CA . CYS A 1 67 ? 14.407 1.097 -12.920 1.00 71.75 67 CYS A CA 1
ATOM 535 C C . CYS A 1 67 ? 14.656 0.890 -14.414 1.00 71.75 67 CYS A C 1
ATOM 537 O O . CYS A 1 67 ? 13.751 1.053 -15.237 1.00 71.75 67 CYS A O 1
ATOM 539 N N . CYS A 1 68 ? 15.885 0.491 -14.733 1.00 80.00 68 CYS A N 1
ATOM 540 C CA . CYS A 1 68 ? 16.240 -0.043 -16.042 1.00 80.00 68 CYS A CA 1
ATOM 541 C C . CYS A 1 68 ? 15.407 -1.294 -16.360 1.00 80.00 68 CYS A C 1
ATOM 543 O O . CYS A 1 68 ? 15.005 -2.017 -15.448 1.00 80.00 68 CYS A O 1
ATOM 545 N N . GLU A 1 69 ? 15.143 -1.538 -17.647 1.00 78.19 69 GLU A N 1
ATOM 546 C CA . GLU A 1 69 ? 14.243 -2.615 -18.092 1.00 78.19 69 GLU A CA 1
ATOM 547 C C . GLU A 1 69 ? 14.677 -3.998 -17.582 1.00 78.19 69 GLU A C 1
ATOM 549 O O . GLU A 1 69 ? 13.825 -4.790 -17.192 1.00 78.19 69 GLU A O 1
ATOM 554 N N . GLU A 1 70 ? 15.988 -4.244 -17.474 1.00 80.00 70 GLU A N 1
ATOM 555 C CA . GLU A 1 70 ? 16.555 -5.496 -16.948 1.00 80.00 70 GLU A CA 1
ATOM 556 C C . GLU A 1 70 ? 16.112 -5.802 -15.511 1.00 80.00 70 GLU A C 1
ATOM 558 O O . GLU A 1 70 ? 15.758 -6.934 -15.197 1.00 80.00 70 GLU A O 1
ATOM 563 N N . HIS A 1 71 ? 16.074 -4.789 -14.641 1.00 78.50 71 HIS A N 1
ATOM 564 C CA . HIS A 1 71 ? 15.742 -4.958 -13.220 1.00 78.50 71 HIS A CA 1
ATOM 565 C C . HIS A 1 71 ? 14.299 -4.563 -12.896 1.00 78.50 71 HIS A C 1
ATOM 567 O O . HIS A 1 71 ? 13.841 -4.698 -11.760 1.00 78.50 71 HIS A O 1
ATOM 573 N N . ARG A 1 72 ? 13.563 -4.047 -13.886 1.00 75.44 72 ARG A N 1
ATOM 574 C CA . ARG A 1 72 ? 12.225 -3.487 -13.703 1.00 75.44 72 ARG A CA 1
ATOM 575 C C . ARG A 1 72 ? 11.255 -4.520 -13.148 1.00 75.44 72 ARG A C 1
ATOM 577 O O . ARG A 1 72 ? 10.543 -4.211 -12.202 1.00 75.44 72 ARG A O 1
ATOM 584 N N . ALA A 1 73 ? 11.221 -5.725 -13.712 1.00 73.56 73 ALA A N 1
ATOM 585 C CA . ALA A 1 73 ? 10.258 -6.743 -13.299 1.00 73.56 73 ALA A CA 1
ATOM 586 C C . ALA A 1 73 ? 10.454 -7.170 -11.834 1.00 73.56 73 ALA A C 1
ATOM 588 O O . ALA A 1 73 ? 9.482 -7.255 -11.087 1.00 73.56 73 ALA A O 1
ATOM 589 N N . GLU A 1 74 ? 11.698 -7.380 -11.408 1.00 76.94 74 GLU A N 1
ATOM 590 C CA . GLU A 1 74 ? 12.023 -7.829 -10.053 1.00 76.94 74 GLU A CA 1
ATOM 591 C C . GLU A 1 74 ? 11.888 -6.697 -9.025 1.00 76.94 74 GLU A C 1
ATOM 593 O O . GLU A 1 74 ? 11.102 -6.797 -8.081 1.00 76.94 74 GLU A O 1
ATOM 598 N N . VAL A 1 75 ? 12.597 -5.582 -9.236 1.00 78.69 75 VAL A N 1
ATOM 599 C CA . VAL A 1 75 ? 12.703 -4.499 -8.246 1.00 78.69 75 VAL A CA 1
ATOM 600 C C . VAL A 1 75 ? 11.363 -3.805 -8.039 1.00 78.69 75 VAL A C 1
ATOM 602 O O . VAL A 1 75 ? 10.993 -3.496 -6.907 1.00 78.69 75 VAL A O 1
ATOM 605 N N . VAL A 1 76 ? 10.602 -3.572 -9.112 1.00 78.56 76 VAL A N 1
ATOM 606 C CA . VAL A 1 76 ? 9.304 -2.895 -9.007 1.00 78.56 76 VAL A CA 1
ATOM 607 C C . VAL A 1 76 ? 8.282 -3.790 -8.311 1.00 78.56 76 VAL A C 1
ATOM 609 O O . VAL A 1 76 ? 7.548 -3.306 -7.451 1.00 78.56 76 VAL A O 1
ATOM 612 N N . SER A 1 77 ? 8.259 -5.087 -8.626 1.00 77.44 77 SER A N 1
ATOM 613 C CA . SER A 1 77 ? 7.356 -6.040 -7.970 1.00 77.44 77 SER A CA 1
ATOM 614 C C . SER A 1 77 ? 7.669 -6.170 -6.482 1.00 77.44 77 SER A C 1
ATOM 616 O O . SER A 1 77 ? 6.757 -6.109 -5.656 1.00 77.44 77 SER A O 1
ATOM 618 N N . PHE A 1 78 ? 8.953 -6.277 -6.131 1.00 82.25 78 PHE A N 1
ATOM 619 C CA . PHE A 1 78 ? 9.398 -6.323 -4.741 1.00 82.25 78 PHE A CA 1
ATOM 620 C C . PHE A 1 78 ? 9.018 -5.044 -3.983 1.00 82.25 78 PHE A C 1
ATOM 622 O O . PHE A 1 78 ? 8.424 -5.106 -2.909 1.00 82.25 78 PHE A O 1
ATOM 629 N N . LEU A 1 79 ? 9.259 -3.877 -4.582 1.00 83.62 79 LEU A N 1
ATOM 630 C CA . LEU A 1 79 ? 8.911 -2.587 -3.991 1.00 83.62 79 LEU A CA 1
ATOM 631 C C . LEU A 1 79 ? 7.403 -2.435 -3.747 1.00 83.62 79 LEU A C 1
ATOM 633 O O . LEU A 1 79 ? 6.979 -1.944 -2.700 1.00 83.62 79 LEU A O 1
ATOM 637 N N . ILE A 1 80 ? 6.586 -2.855 -4.713 1.00 84.00 80 ILE A N 1
ATOM 638 C CA . ILE A 1 80 ? 5.127 -2.867 -4.585 1.00 84.00 80 ILE A CA 1
ATOM 639 C C . ILE A 1 80 ? 4.710 -3.771 -3.425 1.00 84.00 80 ILE A C 1
ATOM 641 O O . ILE A 1 80 ? 3.907 -3.355 -2.588 1.00 84.00 80 ILE A O 1
ATOM 645 N N . TYR A 1 81 ? 5.263 -4.983 -3.366 1.00 85.56 81 TYR A N 1
ATOM 646 C CA . TYR A 1 81 ? 4.982 -5.941 -2.304 1.00 85.56 81 TYR A CA 1
ATOM 647 C C . TYR A 1 81 ? 5.305 -5.357 -0.924 1.00 85.56 81 TYR A C 1
ATOM 649 O O . TYR A 1 81 ? 4.433 -5.330 -0.052 1.00 85.56 81 TYR A O 1
ATOM 657 N N . GLU A 1 82 ? 6.518 -4.829 -0.737 1.00 87.31 82 GLU A N 1
ATOM 658 C CA . GLU A 1 82 ? 6.939 -4.237 0.535 1.00 87.31 82 GLU A CA 1
ATOM 659 C C . GLU A 1 82 ? 6.055 -3.055 0.930 1.00 87.31 82 GLU A C 1
ATOM 661 O O . GLU A 1 82 ? 5.626 -2.955 2.083 1.00 87.31 82 GLU A O 1
ATOM 666 N N . TYR A 1 83 ? 5.728 -2.179 -0.026 1.00 88.25 83 TYR A N 1
ATOM 667 C CA . TYR A 1 83 ? 4.865 -1.034 0.234 1.00 88.25 83 TYR A CA 1
ATOM 668 C C . TYR A 1 83 ? 3.477 -1.474 0.702 1.00 88.25 83 TYR A C 1
ATOM 670 O O . TYR A 1 83 ? 2.991 -1.006 1.734 1.00 88.25 83 TYR A O 1
ATOM 678 N N . VAL A 1 84 ? 2.835 -2.398 -0.016 1.00 86.38 84 VAL A N 1
ATOM 679 C CA . VAL A 1 84 ? 1.509 -2.905 0.356 1.00 86.38 84 VAL A CA 1
ATOM 680 C C . VAL A 1 84 ? 1.564 -3.590 1.723 1.00 86.38 84 VAL A C 1
ATOM 682 O O . VAL A 1 84 ? 0.721 -3.305 2.577 1.00 86.38 84 VAL A O 1
ATOM 685 N N . ALA A 1 85 ? 2.576 -4.421 1.983 1.00 87.19 85 ALA A N 1
ATOM 686 C CA . ALA A 1 85 ? 2.734 -5.116 3.261 1.00 87.19 85 ALA A CA 1
ATOM 687 C C . ALA A 1 85 ? 2.868 -4.122 4.422 1.00 87.19 85 ALA A C 1
ATOM 689 O O . ALA A 1 85 ? 2.182 -4.232 5.444 1.00 87.19 85 ALA A O 1
ATOM 690 N N . PHE A 1 86 ? 3.682 -3.085 4.229 1.00 88.56 86 PHE A N 1
ATOM 691 C CA . PHE A 1 86 ? 3.848 -2.005 5.190 1.00 88.56 86 PHE A CA 1
ATOM 692 C C . PHE A 1 86 ? 2.531 -1.264 5.462 1.00 88.56 86 PHE A C 1
ATOM 694 O O . PHE A 1 86 ? 2.192 -0.988 6.617 1.00 88.56 86 PHE A O 1
ATOM 701 N N . ARG A 1 87 ? 1.736 -0.986 4.424 1.00 88.62 87 ARG A N 1
ATOM 702 C CA . ARG A 1 87 ? 0.434 -0.319 4.568 1.00 88.62 87 ARG A CA 1
ATOM 703 C C . ARG A 1 87 ? -0.581 -1.156 5.339 1.00 88.62 87 ARG A C 1
ATOM 705 O O . ARG A 1 87 ? -1.263 -0.607 6.207 1.00 88.62 87 ARG A O 1
ATOM 712 N N . TYR A 1 88 ? -0.645 -2.460 5.087 1.00 86.06 88 TYR A N 1
ATOM 713 C CA . TYR A 1 88 ? -1.476 -3.378 5.870 1.00 86.06 88 TYR A CA 1
ATOM 714 C C . TYR A 1 88 ? -1.034 -3.433 7.337 1.00 86.06 88 TYR A C 1
ATOM 716 O O . TYR A 1 88 ? -1.873 -3.376 8.240 1.00 86.06 88 TYR A O 1
ATOM 724 N N . HIS A 1 89 ? 0.277 -3.470 7.594 1.00 87.06 89 HIS A N 1
ATOM 725 C CA . HIS A 1 89 ? 0.814 -3.450 8.953 1.00 87.06 89 HIS A CA 1
ATOM 726 C C . HIS A 1 89 ? 0.415 -2.176 9.712 1.00 87.06 89 HIS A C 1
ATOM 728 O O . HIS A 1 89 ? -0.096 -2.253 10.835 1.00 87.06 89 HIS A O 1
ATOM 734 N N . ILE A 1 90 ? 0.588 -1.002 9.092 1.00 87.50 90 ILE A N 1
ATOM 735 C CA . ILE A 1 90 ? 0.151 0.276 9.670 1.00 87.50 90 ILE A CA 1
ATOM 736 C C . ILE A 1 90 ? -1.354 0.259 9.934 1.00 87.50 90 ILE A C 1
ATOM 738 O O . ILE A 1 90 ? -1.773 0.597 11.042 1.00 87.50 90 ILE A O 1
ATOM 742 N N . GLY A 1 91 ? -2.161 -0.153 8.953 1.00 84.19 91 GLY A N 1
ATOM 743 C CA . GLY A 1 91 ? -3.617 -0.215 9.085 1.00 84.19 91 GLY A CA 1
ATOM 744 C C . GLY A 1 91 ? -4.051 -1.088 10.264 1.00 84.19 91 GLY A C 1
ATOM 745 O O . GLY A 1 91 ? -4.810 -0.641 11.123 1.00 84.19 91 GLY A O 1
ATOM 746 N N . SER A 1 92 ? -3.483 -2.291 10.382 1.00 83.56 92 SER A N 1
ATOM 747 C CA . SER A 1 92 ? -3.740 -3.200 11.505 1.00 83.56 92 SER A CA 1
ATOM 748 C C . SER A 1 92 ? -3.373 -2.573 12.854 1.00 83.56 92 SER A C 1
ATOM 750 O O . SER A 1 92 ? -4.142 -2.649 13.817 1.00 83.56 92 SER A O 1
ATOM 752 N N . LYS A 1 93 ? -2.216 -1.903 12.935 1.00 86.88 93 LYS A N 1
ATOM 753 C CA . LYS A 1 93 ? -1.767 -1.222 14.156 1.00 86.88 93 LYS A CA 1
ATOM 754 C C . LYS A 1 93 ? -2.704 -0.077 14.548 1.00 86.88 93 LYS A C 1
ATOM 756 O O . LYS A 1 93 ? -3.028 0.062 15.727 1.00 86.88 93 LYS A O 1
ATOM 761 N N . LEU A 1 94 ? -3.171 0.713 13.580 1.00 84.81 94 LEU A N 1
ATOM 762 C CA . LEU A 1 94 ? -4.125 1.800 13.815 1.00 84.81 94 LEU A CA 1
ATOM 763 C C . LEU A 1 94 ? -5.469 1.273 14.331 1.00 84.81 94 LEU A C 1
ATOM 765 O O . LEU A 1 94 ? -5.962 1.777 15.340 1.00 84.81 94 LEU A O 1
ATOM 769 N N . LEU A 1 95 ? -6.008 0.215 13.719 1.00 84.56 95 LEU A N 1
ATOM 770 C CA . LEU A 1 95 ? -7.259 -0.414 14.156 1.00 84.56 95 LEU A CA 1
ATOM 771 C C . LEU A 1 95 ? -7.160 -0.959 15.589 1.00 84.56 95 LEU A C 1
ATOM 773 O O . LEU A 1 95 ? -8.055 -0.731 16.406 1.00 84.56 95 LEU A O 1
ATOM 777 N N . LYS A 1 96 ? -6.047 -1.622 15.934 1.00 85.38 96 LYS A N 1
ATOM 778 C CA . LYS A 1 96 ? -5.788 -2.099 17.304 1.00 85.38 96 LYS A CA 1
ATOM 779 C C . LYS A 1 96 ? -5.751 -0.947 18.309 1.00 85.38 96 LYS A C 1
ATOM 781 O O . LYS A 1 96 ? -6.372 -1.039 19.368 1.00 85.38 96 LYS A O 1
ATOM 786 N N . ASN A 1 97 ? -5.060 0.142 17.976 1.00 87.62 97 ASN A N 1
ATOM 787 C CA . ASN A 1 97 ? -4.972 1.318 18.841 1.00 87.62 97 ASN A CA 1
ATOM 788 C C . ASN A 1 97 ? -6.345 1.969 19.060 1.00 87.62 97 ASN A C 1
ATOM 790 O O . ASN A 1 97 ? -6.678 2.352 20.183 1.00 87.62 97 ASN A O 1
ATOM 794 N N . GLU A 1 98 ? -7.165 2.065 18.012 1.00 87.38 98 GLU A N 1
ATOM 795 C CA . GLU A 1 98 ? -8.514 2.621 18.108 1.00 87.38 98 GLU A CA 1
ATOM 796 C C . GLU A 1 98 ? -9.431 1.745 18.974 1.00 87.38 98 GLU A C 1
ATOM 798 O O . GLU A 1 98 ? -10.138 2.257 19.847 1.00 87.38 98 GLU A O 1
ATOM 803 N N . ALA A 1 99 ? -9.375 0.421 18.802 1.00 86.00 99 ALA A N 1
ATOM 804 C CA . ALA A 1 99 ? -10.121 -0.525 19.627 1.00 86.00 99 ALA A CA 1
ATOM 805 C C . ALA A 1 99 ? -9.732 -0.417 21.113 1.00 86.00 99 ALA A C 1
ATOM 807 O O . ALA A 1 99 ? -10.603 -0.344 21.984 1.00 86.00 99 ALA A O 1
ATOM 808 N N . GLN A 1 100 ? -8.431 -0.326 21.410 1.00 88.69 100 GLN A N 1
ATOM 809 C CA . GLN A 1 100 ? -7.937 -0.126 22.775 1.00 88.69 100 GLN A CA 1
ATOM 810 C C . GLN A 1 100 ? -8.385 1.213 23.369 1.00 88.69 100 GLN A C 1
ATOM 812 O O . GLN A 1 100 ? -8.759 1.266 24.542 1.00 88.69 100 GLN A O 1
ATOM 817 N N . LYS A 1 101 ? -8.383 2.292 22.578 1.00 90.81 101 LYS A N 1
ATOM 818 C CA . LYS A 1 101 ? -8.877 3.603 23.015 1.00 90.81 101 LYS A CA 1
ATOM 819 C C . LYS A 1 101 ? -10.362 3.537 23.383 1.00 90.81 101 LYS A C 1
ATOM 821 O O . LYS A 1 101 ? -10.725 3.910 24.494 1.00 90.81 101 LYS A O 1
ATOM 826 N N . LYS A 1 102 ? -11.197 2.951 22.515 1.00 88.88 102 LYS A N 1
ATOM 827 C CA . LYS A 1 102 ? -12.634 2.745 22.779 1.00 88.88 102 LYS A CA 1
ATOM 828 C C . LYS A 1 102 ? -12.876 1.913 24.043 1.00 88.88 102 LYS A C 1
ATOM 830 O O . LYS A 1 102 ? -13.799 2.209 24.801 1.00 88.88 102 LYS A O 1
ATOM 835 N N . LEU A 1 103 ? -12.056 0.889 24.292 1.00 88.44 103 LEU A N 1
ATOM 836 C CA . LEU A 1 103 ? -12.138 0.075 25.509 1.00 88.44 103 LEU A CA 1
ATOM 837 C C . LEU A 1 103 ? -11.832 0.906 26.767 1.00 88.44 103 LEU A C 1
ATOM 839 O O . LEU A 1 103 ? -12.595 0.860 27.734 1.00 88.44 103 LEU A O 1
ATOM 843 N N . LYS A 1 104 ? -10.751 1.696 26.743 1.00 88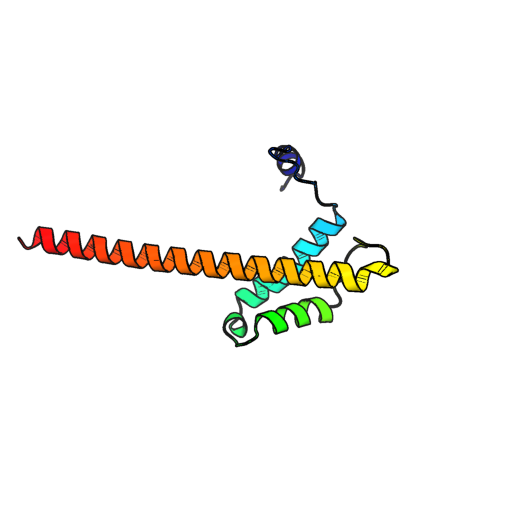.50 104 LYS A N 1
ATOM 844 C CA . LYS A 1 104 ? -10.366 2.585 27.852 1.00 88.50 104 LYS A CA 1
ATOM 845 C C . LYS A 1 104 ? -11.442 3.632 28.138 1.00 88.50 104 LYS A C 1
ATOM 847 O O . LYS A 1 104 ? -11.793 3.831 29.299 1.00 88.50 104 LYS A O 1
ATOM 852 N N . ASP A 1 105 ? -12.027 4.222 27.099 1.00 87.56 105 ASP A N 1
ATOM 853 C CA . ASP A 1 105 ? -13.107 5.204 27.237 1.00 87.56 105 ASP A CA 1
ATOM 854 C C . ASP A 1 105 ? -14.353 4.584 27.894 1.00 87.56 105 ASP A C 1
ATOM 856 O O . ASP A 1 105 ? -14.956 5.184 28.789 1.00 87.56 105 ASP A O 1
ATOM 860 N N . LYS A 1 106 ? -14.723 3.350 27.513 1.00 85.62 106 LYS A N 1
ATOM 861 C CA . LYS A 1 106 ? -15.820 2.599 28.153 1.00 85.62 106 LYS A CA 1
ATOM 862 C C . LYS A 1 106 ? -15.529 2.309 29.628 1.00 85.62 106 LYS A C 1
ATOM 864 O O . LYS A 1 106 ? -16.387 2.554 30.474 1.00 85.62 106 LYS A O 1
ATOM 869 N N . GLN A 1 107 ? -14.319 1.846 29.951 1.00 83.94 107 GLN A N 1
ATOM 870 C CA . GLN A 1 107 ? -13.905 1.590 31.337 1.00 83.94 107 GLN A CA 1
ATOM 871 C C . GLN A 1 107 ? -13.913 2.870 32.183 1.00 83.94 107 GLN A C 1
ATOM 873 O O . GLN A 1 107 ? -14.354 2.852 33.332 1.00 83.94 107 GLN A O 1
ATOM 878 N N . GLN A 1 108 ? -13.470 3.997 31.620 1.00 83.00 108 GLN A N 1
ATOM 879 C CA . GLN A 1 108 ? -13.486 5.284 32.310 1.00 83.00 108 GLN A CA 1
ATOM 880 C C . GLN A 1 108 ? -14.917 5.773 32.570 1.00 83.00 108 GLN A C 1
ATOM 882 O O . GLN A 1 108 ? -15.198 6.244 33.672 1.00 83.00 108 GLN A O 1
ATOM 887 N N . LYS A 1 109 ? -15.832 5.632 31.600 1.00 79.06 109 LYS A N 1
ATOM 888 C CA . LYS A 1 109 ? -17.260 5.947 31.787 1.00 79.06 109 LYS A CA 1
ATOM 889 C C . LYS A 1 109 ? -17.888 5.093 32.889 1.00 79.06 109 LYS A C 1
ATOM 891 O O . LYS A 1 109 ? -18.527 5.643 33.780 1.00 79.06 109 LYS A O 1
ATOM 896 N N . HIS A 1 110 ? -17.631 3.786 32.884 1.00 74.81 110 HIS A N 1
ATOM 897 C CA . HIS A 1 110 ? -18.126 2.867 33.911 1.00 74.81 110 HIS A CA 1
ATOM 898 C C . HIS A 1 110 ? -17.612 3.245 35.310 1.00 74.81 110 HIS A C 1
ATOM 900 O O . HIS A 1 110 ? -18.393 3.359 36.248 1.00 74.81 110 HIS A O 1
ATOM 906 N N . ARG A 1 111 ? -16.313 3.555 35.451 1.00 74.50 111 ARG A N 1
ATOM 907 C CA . ARG A 1 111 ? -15.738 4.040 36.722 1.00 74.50 111 ARG A CA 1
ATOM 908 C C . ARG A 1 111 ? -16.358 5.357 37.201 1.00 74.50 111 ARG A C 1
ATOM 910 O O . ARG A 1 111 ? -16.527 5.529 38.402 1.00 74.50 111 ARG A O 1
ATOM 917 N N . LYS A 1 112 ? -16.677 6.291 36.295 1.00 74.12 112 LYS A N 1
ATOM 918 C CA . LYS A 1 112 ? -17.353 7.553 36.650 1.00 74.12 112 LYS A CA 1
ATOM 919 C C . LYS A 1 112 ? -18.783 7.317 37.137 1.00 74.12 112 LYS A C 1
ATOM 921 O O . LYS A 1 112 ? -19.166 7.919 38.128 1.00 74.12 112 LYS A O 1
ATOM 926 N N . MET A 1 113 ? -19.535 6.427 36.485 1.00 63.97 113 MET A N 1
ATOM 927 C CA . MET A 1 113 ? -20.887 6.063 36.925 1.00 63.97 113 MET A CA 1
ATOM 928 C C . MET A 1 113 ? -20.879 5.391 38.300 1.00 63.97 113 MET A C 1
ATOM 930 O O . MET A 1 113 ? -21.665 5.771 39.154 1.00 63.97 113 MET A O 1
ATOM 934 N N . PHE A 1 114 ? -19.949 4.467 38.556 1.00 64.12 114 PHE A N 1
ATOM 935 C CA . PHE A 1 114 ? -19.823 3.827 39.872 1.00 64.12 114 PHE A CA 1
ATOM 936 C C . PHE A 1 114 ? -19.509 4.814 41.005 1.00 64.12 114 PHE A C 1
ATOM 938 O O . PHE A 1 114 ? -19.967 4.615 42.120 1.00 64.12 114 PHE A O 1
ATOM 945 N N . LYS A 1 115 ? -18.767 5.894 40.730 1.00 62.56 115 LYS A N 1
ATOM 946 C CA . LYS A 1 115 ? -18.478 6.954 41.714 1.00 62.56 115 LYS A CA 1
ATOM 947 C C . LYS A 1 115 ? -19.636 7.925 41.970 1.00 62.56 115 LYS A C 1
ATOM 949 O O . LYS A 1 115 ? -19.527 8.723 42.885 1.00 62.56 115 LYS A O 1
ATOM 954 N N . LEU A 1 116 ? -20.675 7.918 41.136 1.00 60.22 116 LEU A N 1
ATOM 955 C CA . LEU A 1 116 ? -21.870 8.757 41.305 1.00 60.22 116 LEU A CA 1
ATOM 956 C C . LEU A 1 116 ? -22.989 8.032 42.070 1.00 60.22 116 LEU A C 1
ATOM 958 O O . LEU A 1 116 ? -23.980 8.658 42.426 1.00 60.22 116 LEU A O 1
ATOM 962 N N . VAL A 1 117 ? -22.851 6.718 42.262 1.00 56.00 117 VAL A N 1
ATOM 963 C CA . VAL A 1 117 ? -23.838 5.843 42.918 1.00 56.00 117 VAL A CA 1
ATOM 964 C C . VAL A 1 117 ? -23.420 5.499 44.363 1.00 56.00 117 VAL A C 1
ATOM 966 O O . VAL A 1 117 ? -24.184 4.866 45.085 1.00 56.00 117 VAL A O 1
ATOM 969 N N . VAL A 1 118 ? -22.232 5.939 44.792 1.00 47.00 118 VAL A N 1
ATOM 970 C CA . VAL A 1 118 ? -21.714 5.862 46.171 1.00 47.00 118 VAL A CA 1
ATOM 971 C C . VAL A 1 118 ? -21.634 7.273 46.728 1.00 47.00 118 VAL A C 1
ATOM 973 O O . VAL A 1 118 ? -22.018 7.458 47.900 1.00 47.00 118 VAL A O 1
#

Organism: NCBI:txid35525

Sequence (118 aa):
EFYAAHIITLKSKVFLRFGSLGFYNTIAKVESILQKHLKSEEAYIRDSFELVIKKIVCDGLSILSICCEEHRAEVVSFLIYEYVAFRYHIGSKLLKNEAQKKLKDKQQKHRKMFKLVV